Protein AF-A0A6G0WCY0-F1 (afdb_monomer)

Organism: NCBI:txid100861

Sequence (106 aa):
MDVALLREVVRVAPYDGEYVTLTIRWKSIASKLSSYFETDIPHRSARDHYETLLESFKATDKAQRLWGTESNEEVAELVDLLQDLADRSEAAAEAKRVKKEKAKTP

pLDDT: mean 71.38, std 12.58, range [40.62, 87.75]

Nearest PDB structures (foldseek):
  5jdk-assembly1_A  TM=6.924E-01  e=1.047E-01  Schizosaccharomyces pombe 972h-
  5b7j-assembly1_A  TM=7.117E-01  e=2.995E-01  Schizosaccharomyces pombe 972h-

Secondary structure (DSSP, 8-state):
-HHHHHHHHHHH-TTSS-HHHHHHHHHHHHHHHHHHTTS---HHHHHHHHHHHHHHHHH-TTHHHHSSSS--HHHHHHHHHHHHHHHHHHHHHHHHHHHHHHTS--

Foldseek 3Di:
DLLLLLVLCLVLVLLVDDPVCNQVSLVVSQVVVCVVVVHRGDSVNSVVVVVVLLCVVVVCPPLPPVLVPDPDVSSVSSNVSSVVSVVVNVVSVVVVVVVVVVVVDD

Solvent-accessible surface area (backbone atoms only — not comparable to full-atom values): 6095 Å² total; per-residue (Å²): 114,65,55,63,52,50,53,44,45,64,74,65,39,50,76,83,54,60,76,83,54,30,64,60,45,38,44,52,48,17,53,51,48,18,66,72,68,77,40,94,48,54,35,68,56,56,48,52,52,48,53,50,53,52,46,54,49,66,74,35,95,34,63,66,72,76,58,65,71,67,97,44,69,67,56,55,54,40,51,54,52,50,49,55,50,50,52,52,50,49,54,50,51,47,54,53,48,55,56,56,52,65,75,69,61,130

Mean predicted aligned error: 11.02 Å

Radius of gyration: 15.78 Å; Cα contacts (8 Å, |Δi|>4): 60; chains: 1; bounding box: 38×39×40 Å

Structure (mmCIF, N/CA/C/O backbone):
data_AF-A0A6G0WCY0-F1
#
_entry.id   AF-A0A6G0WCY0-F1
#
loop_
_atom_site.group_PDB
_atom_site.id
_atom_site.type_symbol
_atom_site.label_atom_id
_atom_site.label_alt_id
_atom_site.label_comp_id
_atom_site.label_asym_id
_atom_site.label_entity_id
_atom_site.label_seq_id
_atom_site.pdbx_PDB_ins_code
_atom_site.Cartn_x
_atom_site.Cartn_y
_atom_site.Cartn_z
_atom_site.occupancy
_atom_site.B_iso_or_equiv
_atom_site.auth_seq_id
_atom_site.auth_comp_id
_atom_site.auth_asym_id
_atom_site.auth_atom_id
_atom_site.pdbx_PDB_model_num
ATOM 1 N N . MET A 1 1 ? 8.407 -6.397 -7.804 1.00 72.44 1 MET A N 1
ATOM 2 C CA . MET A 1 1 ? 7.829 -6.700 -6.469 1.00 72.44 1 MET A CA 1
ATOM 3 C C . MET A 1 1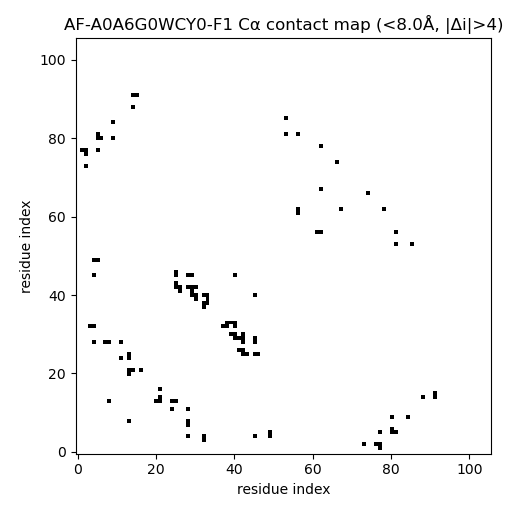 ? 6.803 -5.644 -6.068 1.00 72.44 1 MET A C 1
ATOM 5 O O . MET A 1 1 ? 5.720 -5.989 -5.610 1.00 72.44 1 MET A O 1
ATOM 9 N N . ASP A 1 2 ? 7.108 -4.375 -6.328 1.00 77.81 2 ASP A N 1
ATOM 10 C CA . ASP A 1 2 ? 6.306 -3.193 -5.989 1.00 77.81 2 ASP A CA 1
ATOM 11 C C . ASP A 1 2 ? 4.931 -3.160 -6.667 1.00 77.81 2 ASP A C 1
ATOM 13 O O . ASP A 1 2 ? 3.920 -2.959 -5.999 1.00 77.81 2 ASP A O 1
ATOM 17 N N . VAL A 1 3 ? 4.866 -3.451 -7.972 1.00 78.31 3 VAL A N 1
ATOM 18 C CA . VAL A 1 3 ? 3.600 -3.493 -8.732 1.00 78.31 3 VAL A CA 1
ATOM 19 C C . VAL A 1 3 ? 2.637 -4.540 -8.165 1.00 78.31 3 VAL A C 1
ATOM 21 O O . VAL A 1 3 ? 1.453 -4.267 -7.984 1.00 78.31 3 VAL A O 1
ATOM 24 N N . ALA A 1 4 ? 3.137 -5.733 -7.825 1.00 81.75 4 ALA A N 1
ATOM 25 C CA . ALA A 1 4 ? 2.326 -6.802 -7.239 1.00 81.75 4 ALA A CA 1
ATOM 26 C C . ALA A 1 4 ? 1.791 -6.421 -5.848 1.00 81.75 4 ALA A C 1
ATOM 28 O O . ALA A 1 4 ? 0.631 -6.695 -5.534 1.00 81.75 4 ALA A O 1
ATOM 29 N N . LEU A 1 5 ? 2.616 -5.747 -5.036 1.00 82.88 5 LEU A N 1
ATOM 30 C CA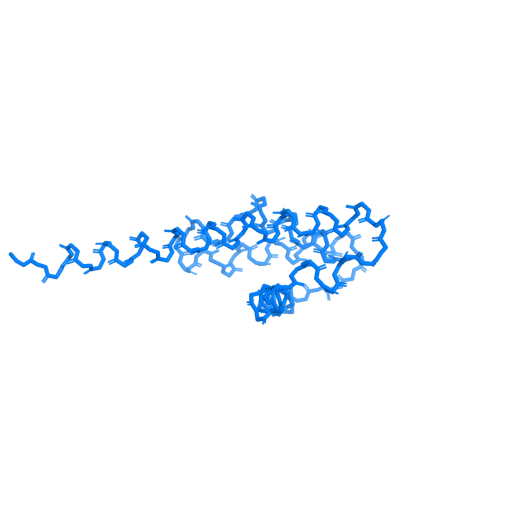 . LEU A 1 5 ? 2.208 -5.196 -3.745 1.00 82.88 5 LEU A CA 1
ATOM 31 C C . LEU A 1 5 ? 1.094 -4.157 -3.925 1.00 82.88 5 LEU A C 1
ATOM 33 O O . LEU A 1 5 ? 0.052 -4.275 -3.287 1.00 82.88 5 LEU A O 1
ATOM 37 N N . LEU A 1 6 ? 1.278 -3.180 -4.816 1.00 80.88 6 LEU A N 1
ATOM 38 C CA . LEU A 1 6 ? 0.304 -2.111 -5.053 1.00 80.88 6 LEU A CA 1
ATOM 39 C C . LEU A 1 6 ? -1.010 -2.634 -5.631 1.00 80.88 6 LEU A C 1
ATOM 41 O O . LEU A 1 6 ? -2.072 -2.258 -5.141 1.00 80.88 6 LEU A O 1
ATOM 45 N N . ARG A 1 7 ? -0.960 -3.567 -6.589 1.00 81.62 7 ARG A N 1
ATOM 46 C CA . ARG A 1 7 ? -2.156 -4.240 -7.119 1.00 81.62 7 ARG A CA 1
ATOM 47 C C . ARG A 1 7 ? -2.961 -4.924 -6.024 1.00 81.62 7 ARG A C 1
ATOM 49 O O . ARG A 1 7 ? -4.180 -4.769 -5.968 1.00 81.62 7 ARG A O 1
ATOM 56 N N . GLU A 1 8 ? -2.304 -5.671 -5.139 1.00 81.94 8 GLU A N 1
ATOM 57 C CA . GLU A 1 8 ? -3.008 -6.33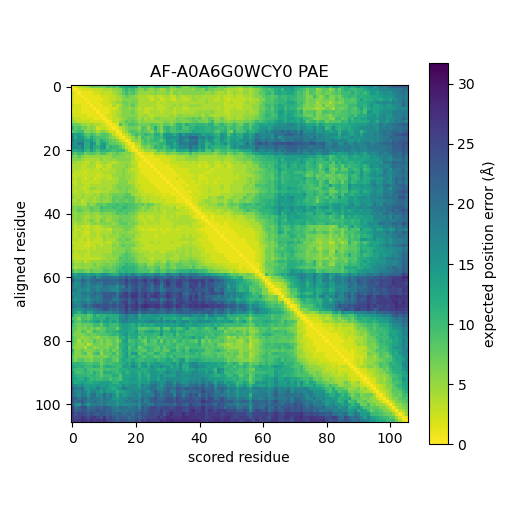7 -4.043 1.00 81.94 8 GLU A CA 1
ATOM 58 C C . GLU A 1 8 ? -3.514 -5.342 -2.993 1.00 81.94 8 GLU A C 1
ATOM 60 O O . GLU A 1 8 ? -4.608 -5.534 -2.467 1.00 81.94 8 GLU A O 1
ATOM 65 N N . VAL A 1 9 ? -2.801 -4.243 -2.733 1.00 81.31 9 VAL A N 1
ATOM 66 C CA . VAL A 1 9 ? -3.282 -3.164 -1.855 1.00 81.31 9 VAL A CA 1
ATOM 67 C C . VAL A 1 9 ? -4.516 -2.476 -2.445 1.00 81.31 9 VAL A C 1
ATOM 69 O O . VAL A 1 9 ? -5.488 -2.283 -1.718 1.00 81.31 9 VAL A O 1
ATOM 72 N N . VAL A 1 10 ? -4.538 -2.174 -3.745 1.00 77.69 10 VAL A N 1
ATOM 73 C CA . VAL A 1 10 ? -5.716 -1.618 -4.438 1.00 77.69 10 VAL A CA 1
ATOM 74 C C . VAL A 1 10 ? -6.888 -2.594 -4.388 1.00 77.69 10 VAL A C 1
ATOM 76 O O . VAL A 1 10 ? -8.005 -2.211 -4.042 1.00 77.69 10 VAL A O 1
ATOM 79 N N . ARG A 1 11 ? -6.633 -3.879 -4.653 1.00 76.81 11 ARG A N 1
ATOM 80 C CA . ARG A 1 11 ? -7.656 -4.932 -4.643 1.00 76.81 11 ARG A CA 1
ATOM 81 C C . ARG A 1 11 ? -8.258 -5.170 -3.259 1.00 76.81 11 ARG A C 1
ATOM 83 O O . ARG A 1 11 ? -9.458 -5.399 -3.139 1.00 76.81 11 ARG A O 1
ATOM 90 N N . VAL A 1 12 ? -7.425 -5.186 -2.221 1.00 76.19 12 VAL A N 1
ATOM 91 C CA . VAL A 1 12 ? -7.848 -5.430 -0.832 1.00 76.19 12 VAL A CA 1
ATOM 92 C C . VAL A 1 12 ? -8.383 -4.149 -0.179 1.00 76.19 12 VAL A C 1
ATOM 94 O O . VAL A 1 12 ? -9.107 -4.231 0.817 1.00 76.19 12 VAL A O 1
ATOM 97 N N . ALA A 1 13 ? -8.034 -2.982 -0.730 1.00 68.88 13 ALA A N 1
ATOM 98 C CA . ALA A 1 13 ? -8.392 -1.651 -0.253 1.00 68.88 13 ALA A CA 1
ATOM 99 C C . ALA A 1 13 ? -8.315 -1.555 1.283 1.00 68.88 13 ALA A C 1
ATOM 101 O O . ALA A 1 13 ? -9.333 -1.358 1.953 1.00 68.88 13 ALA A O 1
ATOM 102 N N . PRO A 1 14 ? -7.135 -1.747 1.906 1.00 66.12 14 PRO A N 1
ATOM 103 C CA . PRO A 1 14 ? -7.024 -1.856 3.360 1.00 66.12 14 PRO A CA 1
ATOM 104 C C . PRO A 1 14 ? -7.492 -0.601 4.110 1.00 66.12 14 PRO A C 1
ATOM 106 O O . PRO A 1 14 ? -7.809 -0.689 5.294 1.00 66.12 14 PRO A O 1
ATOM 109 N N . TYR A 1 15 ? -7.584 0.536 3.418 1.00 63.75 15 TYR A N 1
ATOM 110 C CA . TYR A 1 15 ? -7.992 1.833 3.957 1.00 63.75 15 TYR A CA 1
ATOM 111 C C . TYR A 1 15 ? -9.503 2.110 3.903 1.00 63.75 15 TYR A C 1
ATOM 113 O O . TYR A 1 15 ? -9.959 3.026 4.584 1.00 63.75 15 TYR A O 1
ATOM 121 N N . ASP A 1 16 ? -10.279 1.307 3.166 1.00 64.12 16 ASP A N 1
ATOM 122 C CA . ASP A 1 16 ? -11.738 1.466 3.010 1.00 64.12 16 ASP A CA 1
ATOM 123 C C . ASP A 1 16 ? -12.540 0.906 4.213 1.00 64.12 16 ASP A C 1
ATOM 125 O O . ASP A 1 16 ? -13.760 0.999 4.282 1.00 64.12 16 ASP A O 1
ATOM 129 N N . GLY A 1 17 ? -11.855 0.313 5.200 1.00 59.94 17 GLY A N 1
ATOM 130 C CA . GLY A 1 17 ? -12.460 -0.306 6.386 1.00 59.94 17 GLY A CA 1
ATOM 131 C C . GLY A 1 17 ? -12.021 0.299 7.724 1.00 59.94 17 GLY A C 1
ATOM 132 O O . GLY A 1 17 ? -11.197 1.212 7.808 1.00 59.94 17 GLY A O 1
ATOM 133 N N . GLU A 1 18 ? -12.565 -0.240 8.818 1.00 59.53 18 GLU A N 1
ATOM 134 C CA . GLU A 1 18 ? -12.139 0.109 10.177 1.00 59.53 18 GLU A CA 1
ATOM 135 C C . GLU A 1 18 ? -10.673 -0.272 10.434 1.00 59.53 18 GLU A C 1
ATOM 137 O O . GLU A 1 18 ? -10.200 -1.323 9.995 1.00 59.53 18 GLU A O 1
ATOM 142 N N . TYR A 1 19 ? -9.961 0.545 11.218 1.00 53.06 19 TYR A N 1
ATOM 143 C CA . TYR A 1 19 ? -8.525 0.392 11.503 1.00 53.06 19 TYR A CA 1
ATOM 144 C C . TYR A 1 19 ? -8.161 -0.986 12.100 1.00 53.06 19 TYR A C 1
ATOM 146 O O . TYR A 1 19 ? -7.079 -1.507 11.848 1.00 53.06 19 TYR A O 1
ATOM 154 N N . VAL A 1 20 ? -9.085 -1.626 12.828 1.00 54.50 20 VAL A N 1
ATOM 155 C CA . VAL A 1 20 ? -8.935 -2.990 13.378 1.00 54.50 20 VAL A CA 1
ATOM 156 C C . VAL A 1 20 ? -8.853 -4.072 12.288 1.00 54.50 20 VAL A C 1
ATOM 158 O O . VAL A 1 20 ? -8.185 -5.087 12.479 1.00 54.50 20 VAL A O 1
ATOM 161 N N . THR A 1 21 ? -9.445 -3.849 11.110 1.00 65.25 21 THR A N 1
ATOM 162 C CA . THR A 1 21 ? -9.356 -4.783 9.968 1.00 65.25 21 THR A CA 1
ATOM 163 C C . THR A 1 21 ? -8.085 -4.612 9.133 1.00 65.25 21 THR A C 1
ATOM 165 O O . THR A 1 21 ? -7.762 -5.479 8.319 1.00 65.25 21 THR A O 1
ATOM 168 N N . LEU A 1 22 ? -7.314 -3.549 9.378 1.00 71.19 22 LEU A N 1
ATOM 169 C CA . LEU A 1 22 ? -6.108 -3.212 8.623 1.00 71.19 22 LEU A CA 1
ATOM 170 C C . LEU A 1 22 ? -5.034 -4.306 8.760 1.00 71.19 22 LEU A C 1
ATOM 172 O O . LEU A 1 22 ? -4.505 -4.785 7.761 1.00 71.19 22 LEU A O 1
ATOM 176 N N . THR A 1 23 ? -4.767 -4.785 9.980 1.00 75.00 23 THR A N 1
ATOM 177 C CA . THR A 1 23 ? -3.757 -5.832 10.236 1.00 75.00 23 THR A CA 1
ATOM 178 C C . THR A 1 23 ? -4.103 -7.164 9.565 1.00 75.00 23 THR A C 1
ATOM 180 O O . THR A 1 23 ? -3.219 -7.847 9.052 1.00 75.00 23 THR A O 1
ATOM 183 N N . ILE A 1 24 ? -5.385 -7.542 9.544 1.00 79.94 24 ILE A N 1
ATOM 184 C CA . ILE A 1 24 ? -5.849 -8.788 8.911 1.00 79.94 24 ILE A CA 1
ATOM 185 C C . ILE A 1 24 ? -5.673 -8.700 7.391 1.00 79.94 24 ILE A C 1
ATOM 187 O O . ILE A 1 24 ? -5.159 -9.630 6.768 1.00 79.94 24 ILE A O 1
ATOM 191 N N . ARG A 1 25 ? -6.034 -7.555 6.803 1.00 81.81 25 ARG A N 1
ATOM 192 C CA . ARG A 1 25 ? -5.876 -7.292 5.369 1.00 81.81 25 ARG A CA 1
ATOM 193 C C . ARG A 1 25 ? -4.402 -7.317 4.948 1.00 81.81 25 ARG A C 1
ATOM 195 O O . ARG A 1 25 ? -4.066 -8.005 3.989 1.00 81.81 25 ARG A O 1
ATOM 202 N N . TRP A 1 26 ? -3.508 -6.694 5.719 1.00 84.12 26 TRP A N 1
ATOM 203 C CA . TRP A 1 26 ? -2.059 -6.741 5.468 1.00 84.12 26 TRP A CA 1
ATOM 204 C C . TRP A 1 26 ? -1.460 -8.144 5.590 1.00 84.12 26 TRP A C 1
ATOM 206 O O . TRP A 1 26 ? -0.598 -8.501 4.793 1.00 84.12 26 TRP A O 1
ATOM 216 N N . LYS A 1 27 ? -1.933 -8.972 6.531 1.00 85.38 27 LYS A N 1
ATOM 217 C CA . LYS A 1 27 ? -1.526 -10.387 6.607 1.00 85.38 27 LYS A CA 1
ATOM 218 C C . LYS A 1 27 ? -1.918 -11.166 5.351 1.00 85.38 27 LYS A C 1
ATOM 220 O O . LYS A 1 27 ? -1.129 -11.977 4.879 1.00 85.38 27 LYS A O 1
ATOM 225 N N . SER A 1 28 ? -3.101 -10.904 4.794 1.00 86.00 28 SER A N 1
ATOM 226 C CA . SER A 1 28 ? -3.548 -11.542 3.550 1.00 86.00 28 SER A CA 1
ATOM 227 C C . SER A 1 28 ? -2.710 -11.105 2.343 1.00 86.00 28 SER A C 1
ATOM 229 O O . SER A 1 28 ? -2.284 -11.957 1.565 1.00 86.00 28 SER A O 1
ATOM 231 N N . ILE A 1 29 ? -2.410 -9.805 2.228 1.00 85.94 29 ILE A N 1
ATOM 232 C CA . ILE A 1 29 ? -1.525 -9.258 1.184 1.00 85.94 29 ILE A CA 1
ATOM 233 C C . ILE A 1 29 ? -0.137 -9.898 1.284 1.00 85.94 29 ILE A C 1
ATOM 235 O O . ILE A 1 29 ? 0.371 -10.429 0.303 1.00 85.94 29 ILE A O 1
ATOM 239 N N . ALA A 1 30 ? 0.442 -9.919 2.485 1.00 87.31 30 ALA A N 1
ATOM 240 C CA . ALA A 1 30 ? 1.751 -10.508 2.729 1.00 87.31 30 ALA A CA 1
ATOM 241 C C . ALA A 1 30 ? 1.783 -11.997 2.382 1.00 87.31 30 ALA A C 1
ATOM 243 O O . ALA A 1 30 ? 2.667 -12.420 1.661 1.00 87.31 30 ALA A O 1
ATOM 244 N N . SER A 1 31 ? 0.776 -12.772 2.794 1.00 87.75 31 SER A N 1
ATOM 245 C CA . SER A 1 31 ? 0.692 -14.200 2.470 1.00 87.75 31 SER A CA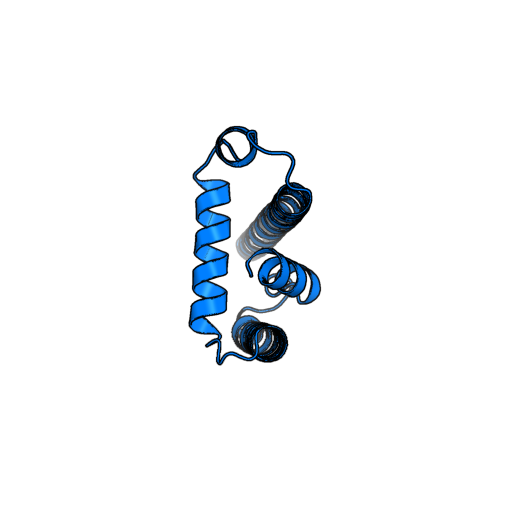 1
ATOM 246 C C . SER A 1 31 ? 0.624 -14.464 0.962 1.00 87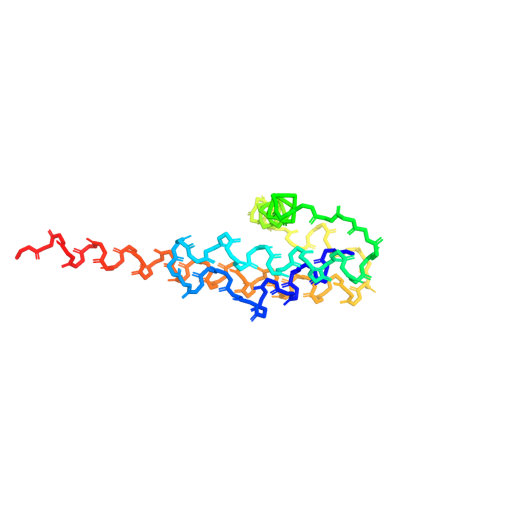.75 31 SER A C 1
ATOM 248 O O . SER A 1 31 ? 1.251 -15.408 0.483 1.00 87.75 31 SER A O 1
ATOM 250 N N . LYS A 1 32 ? -0.099 -13.633 0.202 1.00 85.69 32 LYS A N 1
ATOM 251 C CA . LYS A 1 32 ? -0.148 -13.743 -1.263 1.00 85.69 32 LYS A CA 1
ATOM 252 C C . LYS A 1 32 ? 1.168 -13.353 -1.914 1.00 85.69 32 LYS A C 1
ATOM 254 O O . LYS A 1 32 ? 1.605 -14.049 -2.821 1.00 85.69 32 LYS A O 1
ATOM 259 N N . LEU A 1 33 ? 1.808 -12.284 -1.444 1.00 85.56 33 LEU A N 1
ATOM 260 C CA . LEU A 1 33 ? 3.133 -11.899 -1.923 1.00 85.56 33 LEU A CA 1
ATOM 261 C C . LEU A 1 33 ? 4.151 -12.992 -1.608 1.00 85.56 33 LEU A C 1
ATOM 263 O O . LEU A 1 33 ? 4.921 -13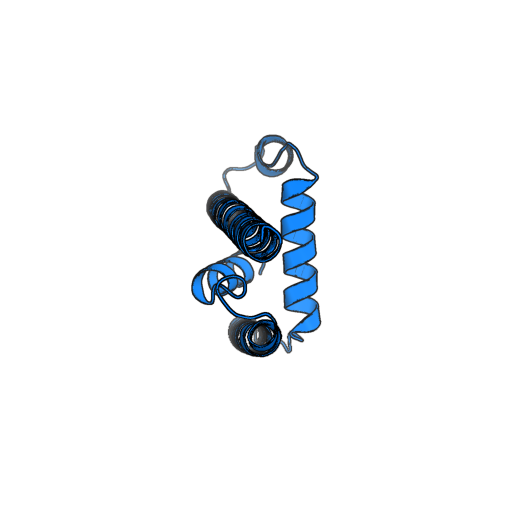.358 -2.487 1.00 85.56 33 LEU A O 1
ATOM 267 N N . SER A 1 34 ? 4.096 -13.578 -0.412 1.00 87.12 34 SER A N 1
ATOM 268 C CA . SER A 1 34 ? 4.975 -14.681 -0.044 1.00 87.12 34 SER A CA 1
ATOM 269 C C . SER A 1 34 ? 4.796 -15.885 -0.961 1.00 87.12 34 SER A C 1
ATOM 271 O O . SER A 1 34 ? 5.772 -16.499 -1.375 1.00 87.12 34 SER A O 1
ATOM 273 N N . SER A 1 35 ? 3.549 -16.195 -1.328 1.00 87.50 35 SER A N 1
ATOM 274 C CA . SER A 1 35 ? 3.248 -17.257 -2.289 1.00 87.50 35 SER A CA 1
ATOM 275 C C . SER A 1 35 ? 3.674 -16.912 -3.718 1.00 87.50 35 SER A C 1
ATOM 277 O O . SER A 1 35 ? 4.024 -17.817 -4.463 1.00 87.50 35 SER A O 1
ATOM 279 N N . TYR A 1 36 ? 3.604 -15.641 -4.119 1.00 84.25 36 TYR A N 1
ATOM 280 C CA . TYR A 1 36 ? 3.930 -15.197 -5.476 1.00 84.25 36 TYR A CA 1
ATOM 281 C C . TYR A 1 36 ? 5.442 -15.107 -5.713 1.00 84.25 36 TYR A C 1
ATOM 283 O O . TYR A 1 36 ? 5.914 -15.393 -6.806 1.00 84.25 36 TYR A O 1
ATOM 291 N N . PHE A 1 37 ? 6.195 -14.706 -4.687 1.00 83.31 37 PHE A N 1
ATOM 292 C CA . PHE A 1 37 ? 7.654 -14.568 -4.726 1.00 83.31 37 PHE A CA 1
ATOM 293 C C . PHE A 1 37 ? 8.391 -15.764 -4.113 1.00 83.31 37 PHE A C 1
ATOM 295 O O . PHE A 1 37 ? 9.611 -15.711 -3.994 1.00 83.31 37 PHE A O 1
ATOM 302 N N . GLU A 1 38 ? 7.661 -16.802 -3.690 1.00 86.06 38 GLU A N 1
ATOM 303 C CA . GLU A 1 38 ? 8.195 -17.992 -3.009 1.00 86.06 38 GLU A CA 1
ATOM 304 C C . GLU A 1 38 ? 9.130 -17.645 -1.832 1.00 86.06 38 GLU A C 1
ATOM 306 O O . GLU A 1 38 ? 10.100 -18.344 -1.548 1.00 86.06 38 GLU A O 1
ATOM 311 N N . THR A 1 39 ? 8.843 -16.541 -1.135 1.00 83.12 39 THR A N 1
ATOM 312 C CA . THR A 1 39 ? 9.699 -15.994 -0.076 1.00 83.12 39 THR A CA 1
ATOM 313 C C . THR A 1 39 ? 8.851 -15.581 1.118 1.00 83.12 39 THR A C 1
ATOM 315 O O . THR A 1 39 ? 7.767 -15.043 0.940 1.00 83.12 39 THR A O 1
ATOM 318 N N . ASP A 1 40 ? 9.307 -15.797 2.351 1.00 86.31 40 ASP A N 1
ATOM 319 C CA . ASP A 1 40 ? 8.523 -15.383 3.521 1.00 86.31 40 ASP A CA 1
ATOM 320 C C . ASP A 1 40 ? 8.597 -13.859 3.709 1.00 86.31 40 ASP A C 1
ATOM 322 O O . ASP A 1 40 ? 9.602 -13.313 4.165 1.00 86.31 40 ASP A O 1
ATOM 326 N N . ILE A 1 41 ? 7.537 -13.156 3.304 1.00 84.56 41 ILE A N 1
ATOM 327 C CA . ILE A 1 41 ? 7.410 -11.708 3.453 1.00 84.56 41 ILE A CA 1
ATOM 328 C C . ILE A 1 41 ? 6.566 -11.416 4.698 1.00 84.56 41 ILE A C 1
ATOM 330 O O . ILE A 1 41 ? 5.353 -11.655 4.704 1.00 84.56 41 ILE A O 1
ATOM 334 N N . PRO A 1 42 ? 7.148 -10.830 5.758 1.00 86.06 42 PRO A N 1
ATOM 335 C CA . PRO A 1 42 ? 6.371 -10.425 6.914 1.00 86.06 42 PRO A CA 1
ATOM 336 C C . PRO A 1 42 ? 5.462 -9.242 6.558 1.00 86.06 42 PRO A C 1
ATOM 338 O O . PRO A 1 42 ? 5.880 -8.257 5.947 1.00 86.06 42 PRO A O 1
ATOM 341 N N . HIS A 1 43 ? 4.212 -9.289 7.025 1.00 82.44 43 HIS A N 1
ATOM 342 C CA . HIS A 1 43 ? 3.216 -8.232 6.791 1.00 82.44 43 HIS A CA 1
ATOM 343 C C . HIS A 1 43 ? 3.661 -6.833 7.235 1.00 82.44 43 HIS A C 1
ATOM 345 O O . HIS A 1 43 ? 3.237 -5.843 6.644 1.00 82.44 43 HIS A O 1
ATOM 351 N N . ARG A 1 44 ? 4.532 -6.746 8.249 1.00 85.19 44 ARG A N 1
ATOM 352 C CA . ARG A 1 44 ? 5.137 -5.481 8.677 1.00 85.19 44 ARG A CA 1
ATOM 353 C C . ARG A 1 44 ? 6.023 -4.887 7.582 1.00 85.19 44 ARG A C 1
ATOM 355 O O . ARG A 1 44 ? 5.890 -3.703 7.317 1.00 85.19 44 ARG A O 1
ATOM 362 N N . SER A 1 45 ? 6.861 -5.694 6.928 1.00 86.56 45 SER A N 1
ATOM 363 C CA . SER A 1 45 ? 7.698 -5.232 5.813 1.00 86.56 45 SER A CA 1
ATOM 364 C C . SER A 1 45 ? 6.868 -4.866 4.591 1.00 86.56 45 SER A C 1
ATOM 366 O O . SER A 1 45 ? 7.122 -3.830 3.998 1.00 86.56 45 SER A O 1
ATOM 368 N N . ALA A 1 46 ? 5.845 -5.654 4.237 1.00 85.00 46 ALA A N 1
ATOM 369 C CA . ALA A 1 46 ? 4.964 -5.315 3.113 1.00 85.00 46 ALA A CA 1
ATOM 370 C C . ALA A 1 46 ? 4.273 -3.954 3.314 1.00 85.00 46 ALA A C 1
ATOM 372 O O . ALA A 1 46 ? 4.157 -3.162 2.381 1.00 85.00 46 ALA A O 1
ATOM 373 N N . ARG A 1 47 ? 3.847 -3.675 4.551 1.00 84.69 47 ARG A N 1
ATOM 374 C CA . ARG A 1 47 ? 3.256 -2.392 4.925 1.00 84.69 47 ARG A CA 1
ATOM 375 C C . ARG A 1 47 ? 4.274 -1.251 4.895 1.00 84.69 47 ARG A C 1
ATOM 377 O O . ARG A 1 47 ? 3.983 -0.224 4.301 1.00 84.69 47 ARG A O 1
ATOM 384 N N . ASP A 1 48 ? 5.424 -1.424 5.538 1.00 85.62 48 ASP A N 1
ATOM 385 C CA . ASP A 1 48 ? 6.476 -0.400 5.624 1.00 85.62 48 ASP A CA 1
ATOM 386 C C . ASP A 1 48 ? 6.986 -0.009 4.228 1.00 85.62 48 ASP A C 1
ATOM 388 O O . ASP A 1 48 ? 7.141 1.168 3.908 1.00 85.62 48 ASP A O 1
ATOM 392 N N . HIS A 1 49 ? 7.113 -1.005 3.347 1.00 85.56 49 HIS A N 1
ATOM 393 C CA . HIS A 1 49 ? 7.476 -0.811 1.948 1.00 85.56 49 HIS A CA 1
ATOM 394 C C . HIS A 1 49 ? 6.409 -0.027 1.180 1.00 85.56 49 HIS A C 1
ATOM 396 O O . HIS A 1 49 ? 6.726 0.914 0.460 1.00 85.56 49 HIS A O 1
ATOM 402 N N . TYR A 1 50 ? 5.128 -0.349 1.383 1.00 84.38 50 TYR A N 1
ATOM 403 C CA . TYR A 1 50 ? 4.025 0.438 0.831 1.00 84.38 50 TYR A CA 1
ATOM 404 C C . TYR A 1 50 ? 4.016 1.885 1.351 1.00 84.38 50 TYR A C 1
ATOM 406 O O . TYR A 1 50 ? 3.857 2.814 0.562 1.00 84.38 50 TYR A O 1
ATOM 414 N N . GLU A 1 51 ? 4.178 2.089 2.662 1.00 83.75 51 GLU A N 1
ATOM 415 C CA . GLU A 1 51 ? 4.200 3.422 3.278 1.00 83.75 51 GLU A CA 1
ATOM 416 C C . GLU A 1 51 ? 5.373 4.246 2.724 1.00 83.75 51 GLU A C 1
ATOM 418 O O . GLU A 1 51 ? 5.174 5.398 2.346 1.00 83.75 51 GLU A O 1
ATOM 423 N N . THR A 1 52 ? 6.544 3.627 2.549 1.00 84.38 52 THR A N 1
ATOM 424 C CA . THR A 1 52 ? 7.716 4.237 1.904 1.00 84.38 52 THR A CA 1
ATOM 425 C C . THR A 1 52 ? 7.451 4.596 0.440 1.00 84.38 52 THR A C 1
ATOM 427 O O . THR A 1 52 ? 7.823 5.688 0.011 1.00 84.38 52 THR A O 1
ATOM 430 N N . LEU A 1 53 ? 6.791 3.727 -0.338 1.00 81.25 53 LEU A N 1
ATOM 431 C CA . LEU A 1 53 ? 6.424 4.012 -1.735 1.00 81.25 53 LEU A CA 1
ATOM 432 C C . LEU A 1 53 ? 5.447 5.189 -1.827 1.00 81.25 53 LEU A C 1
ATOM 434 O O . LEU A 1 53 ? 5.635 6.086 -2.648 1.00 81.25 53 LEU A O 1
ATOM 438 N N . LEU A 1 54 ? 4.433 5.216 -0.960 1.00 77.12 54 LEU A N 1
ATOM 439 C CA . LEU A 1 54 ? 3.440 6.285 -0.917 1.00 77.12 54 LEU A CA 1
ATOM 440 C C . LEU A 1 54 ? 4.048 7.611 -0.441 1.00 77.12 54 LEU A C 1
ATOM 442 O O . LEU A 1 54 ? 3.728 8.665 -0.983 1.00 77.12 54 LEU A O 1
ATOM 446 N N . GLU A 1 55 ? 4.918 7.579 0.567 1.00 78.00 55 GLU A N 1
ATOM 447 C CA . GLU A 1 55 ? 5.613 8.769 1.057 1.00 78.00 55 GLU A CA 1
ATOM 448 C C . GLU A 1 55 ? 6.598 9.294 0.014 1.00 78.00 55 GLU A C 1
ATOM 450 O O . GLU A 1 55 ? 6.590 10.486 -0.271 1.00 78.00 55 GLU A O 1
ATOM 455 N N . SER A 1 56 ? 7.364 8.415 -0.635 1.00 74.19 56 SER A N 1
ATOM 456 C CA . SER A 1 56 ? 8.243 8.786 -1.748 1.00 74.19 56 SER A CA 1
ATOM 457 C C . SER A 1 56 ? 7.445 9.403 -2.894 1.00 74.19 56 SER A C 1
ATOM 459 O O . SER A 1 56 ? 7.875 10.404 -3.459 1.00 74.19 56 SER A O 1
ATOM 461 N N . PHE A 1 57 ? 6.259 8.865 -3.196 1.00 72.00 57 PHE A N 1
ATOM 462 C CA . PHE A 1 57 ? 5.335 9.421 -4.183 1.00 72.00 57 PHE A CA 1
ATOM 463 C C . PHE A 1 57 ? 4.812 10.812 -3.788 1.00 72.00 57 PHE A C 1
ATOM 465 O O . PHE A 1 57 ? 4.772 11.699 -4.629 1.00 72.00 57 PHE A O 1
ATOM 472 N N . LYS A 1 58 ? 4.438 11.028 -2.518 1.00 70.44 58 LYS A N 1
ATOM 473 C CA . LYS A 1 58 ? 3.897 12.310 -2.019 1.00 70.44 58 LYS A CA 1
ATOM 474 C C . LYS A 1 58 ? 4.962 13.389 -1.806 1.00 70.44 58 LYS A C 1
ATOM 476 O O . LYS A 1 58 ? 4.712 14.558 -2.072 1.00 70.44 58 LYS A O 1
ATOM 481 N N . ALA A 1 59 ? 6.130 13.014 -1.289 1.00 67.44 59 ALA A N 1
ATOM 482 C CA . ALA A 1 59 ? 7.253 13.916 -1.028 1.00 67.44 59 ALA A CA 1
ATOM 483 C C . ALA A 1 59 ? 7.922 14.373 -2.328 1.00 67.44 59 ALA A C 1
ATOM 485 O O . ALA A 1 59 ? 8.506 15.454 -2.421 1.00 67.44 59 ALA A O 1
ATOM 486 N N . THR A 1 60 ? 7.817 13.541 -3.353 1.00 55.94 60 THR A N 1
ATOM 487 C CA . THR A 1 60 ? 8.268 13.867 -4.687 1.00 55.94 60 THR A CA 1
ATOM 488 C C . THR A 1 60 ? 7.083 14.523 -5.397 1.00 55.94 60 THR A C 1
ATOM 490 O O . THR A 1 60 ? 6.226 13.822 -5.913 1.00 55.94 60 THR A O 1
ATOM 493 N N . ASP A 1 61 ? 7.050 15.862 -5.471 1.00 53.56 61 ASP A N 1
ATOM 494 C CA . ASP A 1 61 ? 6.171 16.737 -6.305 1.00 53.56 61 ASP A CA 1
ATOM 495 C C . ASP A 1 61 ? 6.229 16.408 -7.831 1.00 53.56 61 ASP A C 1
ATOM 497 O O . ASP A 1 61 ? 6.080 17.232 -8.722 1.00 53.56 61 ASP A O 1
ATOM 501 N N . LYS A 1 62 ? 6.622 15.182 -8.159 1.00 49.31 62 LYS A N 1
ATOM 502 C CA . LYS A 1 62 ? 7.581 14.811 -9.194 1.00 49.31 62 LYS A CA 1
ATOM 503 C C . LYS A 1 62 ? 7.516 13.307 -9.470 1.00 49.31 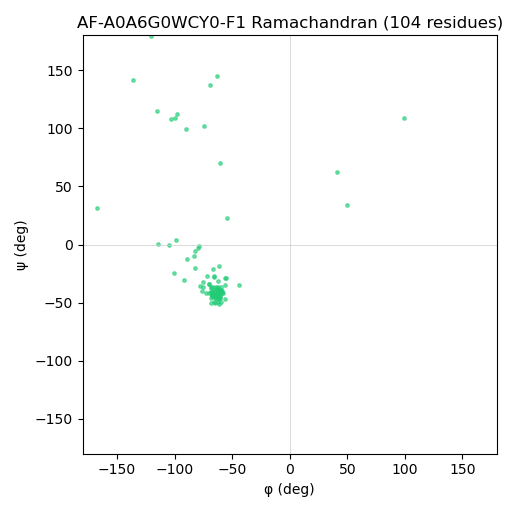62 LYS A C 1
ATOM 505 O O . LYS A 1 62 ? 8.523 12.730 -9.886 1.00 49.31 62 LYS A O 1
ATOM 510 N N . ALA A 1 63 ? 6.354 12.670 -9.320 1.00 50.53 63 ALA A N 1
ATOM 511 C CA . ALA A 1 63 ? 6.123 11.400 -10.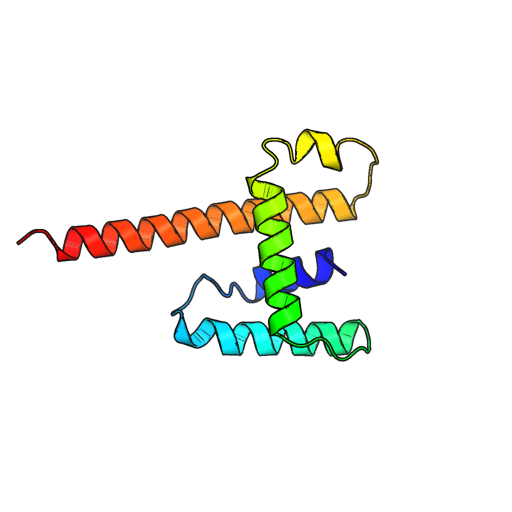009 1.00 50.53 63 ALA A CA 1
ATOM 512 C C . ALA A 1 63 ? 6.611 11.494 -11.477 1.00 50.53 63 ALA A C 1
ATOM 514 O O . ALA A 1 63 ? 7.287 10.619 -12.000 1.00 50.53 63 ALA A O 1
ATOM 515 N N . GLN A 1 64 ? 6.447 12.676 -12.074 1.00 51.59 64 GLN A N 1
ATOM 516 C CA . GLN A 1 64 ? 6.957 13.048 -13.390 1.00 51.59 64 GLN A CA 1
ATOM 517 C C . GLN A 1 64 ? 8.493 13.128 -13.551 1.00 51.59 64 GLN A C 1
ATOM 519 O O . GLN A 1 64 ? 8.973 12.960 -14.666 1.00 51.59 64 GLN A O 1
ATOM 524 N N . ARG A 1 65 ? 9.295 13.415 -12.509 1.00 52.44 65 ARG A N 1
ATOM 525 C CA . ARG A 1 65 ? 10.749 13.679 -12.661 1.00 52.44 65 ARG A CA 1
ATOM 526 C C . ARG A 1 65 ? 11.641 12.491 -12.309 1.00 52.44 65 ARG A C 1
ATOM 528 O O . ARG A 1 65 ? 12.762 12.443 -12.798 1.00 52.44 65 ARG A O 1
ATOM 535 N N . LEU A 1 66 ? 11.170 11.572 -11.467 1.00 47.66 66 LEU A N 1
ATOM 536 C CA . LEU A 1 66 ? 11.890 10.333 -11.147 1.00 47.66 66 LEU A CA 1
ATOM 537 C C . LEU A 1 66 ? 11.485 9.174 -12.074 1.00 47.66 66 LEU A C 1
ATOM 539 O O . LEU A 1 66 ? 12.334 8.353 -12.394 1.00 47.66 66 LEU A O 1
ATOM 543 N N . TRP A 1 67 ? 10.237 9.155 -12.565 1.00 53.84 67 TRP A N 1
ATOM 544 C CA . TRP A 1 67 ? 9.718 8.109 -13.463 1.00 53.84 67 TRP A CA 1
ATOM 545 C C . TRP A 1 67 ? 9.577 8.540 -14.935 1.00 53.84 67 TRP A C 1
ATOM 547 O O . TRP A 1 67 ? 9.176 7.742 -15.772 1.00 53.84 67 TRP A O 1
ATOM 557 N N . GLY A 1 68 ? 9.910 9.794 -15.270 1.00 49.62 68 GLY A N 1
ATOM 558 C CA . GLY A 1 68 ? 9.824 10.341 -16.634 1.00 49.62 68 GLY A CA 1
ATOM 559 C C . GLY A 1 68 ? 10.964 9.942 -17.581 1.00 49.62 68 GLY A C 1
ATOM 560 O O . GLY A 1 68 ? 10.961 10.341 -18.744 1.00 49.62 68 GLY A O 1
ATOM 561 N N . THR A 1 69 ? 11.943 9.173 -17.110 1.00 51.94 69 THR A N 1
ATOM 562 C CA . THR A 1 69 ? 13.004 8.589 -17.937 1.00 51.94 69 THR A CA 1
ATOM 563 C C . THR A 1 69 ? 12.858 7.076 -17.905 1.00 51.94 69 THR A C 1
ATOM 565 O O . THR A 1 69 ? 13.054 6.483 -16.855 1.00 51.94 69 THR A O 1
ATOM 568 N N . GLU A 1 70 ? 12.555 6.506 -19.072 1.00 43.59 70 GLU A N 1
ATOM 569 C CA . GLU A 1 70 ? 12.357 5.084 -19.401 1.00 43.59 70 GLU A CA 1
ATOM 570 C C . GLU A 1 70 ? 10.886 4.641 -19.471 1.00 43.59 70 GLU A C 1
ATOM 572 O O . GLU A 1 70 ? 10.175 4.540 -18.476 1.00 43.59 70 GLU A O 1
ATOM 577 N N . SER A 1 71 ? 10.440 4.370 -20.705 1.00 54.59 71 SER A N 1
ATOM 578 C CA . SER A 1 71 ? 9.169 3.738 -21.076 1.00 54.59 71 SER A CA 1
ATOM 579 C C . SER A 1 71 ? 9.052 2.326 -20.494 1.00 54.59 71 SER A C 1
ATOM 581 O O . SER A 1 71 ? 9.120 1.341 -21.225 1.00 54.59 71 SER A O 1
ATOM 583 N N . ASN A 1 72 ? 8.889 2.219 -19.180 1.00 59.53 72 ASN A N 1
ATOM 584 C CA . ASN A 1 72 ? 8.583 0.967 -18.516 1.00 59.53 72 ASN A CA 1
ATOM 585 C C . ASN A 1 72 ? 7.078 0.937 -18.229 1.00 59.53 72 ASN A C 1
ATOM 587 O O . ASN A 1 72 ? 6.582 1.693 -17.397 1.00 59.53 72 ASN A O 1
ATOM 591 N N . GLU A 1 73 ? 6.335 0.096 -18.945 1.00 61.56 73 GLU A N 1
ATOM 592 C CA . GLU A 1 73 ? 4.876 -0.046 -18.798 1.00 61.56 73 GLU A CA 1
ATOM 593 C C . GLU A 1 73 ? 4.481 -0.385 -17.347 1.00 61.56 73 GLU A C 1
ATOM 595 O O . GLU A 1 73 ? 3.519 0.161 -16.811 1.00 61.56 73 GLU A O 1
ATOM 600 N N . GLU A 1 74 ? 5.319 -1.159 -16.651 1.00 61.25 74 GLU A N 1
ATOM 601 C CA . GLU A 1 74 ? 5.175 -1.443 -15.219 1.00 61.25 74 GLU A CA 1
ATOM 602 C C . GLU A 1 74 ? 5.277 -0.189 -14.335 1.00 61.25 74 GLU A C 1
ATOM 604 O O . GLU A 1 74 ? 4.631 -0.119 -13.291 1.00 61.25 74 GLU A O 1
ATOM 609 N N . VAL A 1 75 ? 6.066 0.813 -14.736 1.00 64.69 75 VAL A N 1
ATOM 610 C CA . VAL A 1 75 ? 6.188 2.087 -14.008 1.00 64.69 75 VAL A CA 1
ATOM 611 C C . VAL A 1 75 ? 4.957 2.956 -14.245 1.00 64.69 75 VAL A C 1
ATOM 613 O O . VAL A 1 75 ? 4.492 3.603 -13.311 1.00 64.69 75 VAL A O 1
ATOM 616 N N . ALA A 1 76 ? 4.386 2.928 -15.451 1.00 70.19 76 ALA A N 1
ATOM 617 C CA . ALA A 1 76 ? 3.124 3.608 -15.730 1.00 70.19 76 ALA A CA 1
ATOM 618 C C . ALA A 1 76 ? 1.968 3.011 -14.906 1.00 70.19 76 ALA A C 1
ATOM 620 O O . ALA A 1 76 ? 1.249 3.763 -14.248 1.00 70.19 76 ALA A O 1
ATOM 621 N N . GLU A 1 77 ? 1.841 1.676 -14.855 1.00 74.25 77 GLU A N 1
ATOM 622 C CA . GLU A 1 77 ? 0.863 1.000 -13.982 1.00 74.25 77 GLU A CA 1
ATOM 623 C C . GLU A 1 77 ? 1.101 1.330 -12.501 1.00 74.25 77 GLU A C 1
ATOM 625 O O . GLU A 1 77 ? 0.158 1.575 -11.752 1.00 74.25 77 GLU A O 1
ATOM 630 N N . LEU A 1 78 ? 2.361 1.368 -12.061 1.00 73.12 78 LEU A N 1
ATOM 631 C CA . LEU A 1 78 ? 2.712 1.695 -10.680 1.00 73.12 78 LEU A CA 1
ATOM 632 C C . LEU A 1 78 ? 2.285 3.117 -10.292 1.00 73.12 78 LEU A C 1
ATOM 634 O O . LEU A 1 78 ? 1.764 3.321 -9.194 1.00 73.12 78 LEU A O 1
ATOM 638 N N . VAL A 1 79 ? 2.494 4.089 -11.183 1.00 74.00 79 VAL A N 1
ATOM 639 C CA . VAL A 1 79 ? 2.101 5.488 -10.971 1.00 74.00 79 VAL A CA 1
ATOM 640 C C . VAL A 1 79 ? 0.582 5.631 -10.913 1.00 74.00 79 VAL A C 1
ATOM 642 O O . VAL A 1 79 ? 0.087 6.277 -9.991 1.00 74.00 79 VAL A O 1
ATOM 645 N N . ASP A 1 80 ? -0.149 4.993 -11.829 1.00 77.06 80 ASP A N 1
ATOM 646 C CA . ASP A 1 80 ? -1.617 5.028 -11.865 1.00 77.06 80 ASP A CA 1
ATOM 647 C C . ASP A 1 80 ? -2.226 4.451 -10.573 1.00 77.06 80 ASP A C 1
ATOM 649 O O . ASP A 1 80 ? -3.046 5.091 -9.909 1.00 77.06 80 ASP A O 1
ATOM 653 N N . LEU A 1 81 ? -1.718 3.295 -10.125 1.00 80.00 81 LEU A N 1
ATOM 654 C CA . LEU A 1 81 ? -2.145 2.663 -8.873 1.00 80.00 81 LEU A CA 1
ATOM 655 C C . LEU A 1 81 ? -1.826 3.529 -7.644 1.00 80.00 81 LEU A C 1
ATOM 657 O O . LEU A 1 81 ? -2.647 3.627 -6.730 1.00 80.00 81 LEU A O 1
ATOM 661 N N . LEU A 1 82 ? -0.645 4.157 -7.590 1.00 77.94 82 LEU A N 1
ATOM 662 C CA . LEU A 1 82 ? -0.271 5.048 -6.483 1.00 77.94 82 LEU A CA 1
ATOM 663 C C . LEU A 1 82 ? -1.124 6.320 -6.449 1.00 77.94 82 LEU A C 1
ATOM 665 O O . LEU A 1 82 ? -1.469 6.777 -5.358 1.00 77.94 82 LEU A O 1
ATOM 669 N N . GLN A 1 83 ? -1.489 6.867 -7.611 1.00 78.12 83 GLN A N 1
ATOM 670 C CA . GLN A 1 83 ? -2.395 8.011 -7.710 1.00 78.12 83 GLN A CA 1
ATOM 671 C C . GLN A 1 83 ? -3.799 7.668 -7.205 1.00 78.12 83 GLN A C 1
ATOM 673 O O . GLN A 1 83 ? -4.305 8.380 -6.337 1.00 78.12 83 GLN A O 1
ATOM 678 N N . ASP A 1 84 ? -4.393 6.562 -7.667 1.00 80.94 84 ASP A N 1
ATOM 679 C CA . ASP A 1 84 ? -5.710 6.101 -7.197 1.00 80.94 84 ASP A CA 1
ATOM 680 C C . ASP A 1 84 ? -5.713 5.863 -5.675 1.00 80.94 84 ASP A C 1
ATOM 682 O O . ASP A 1 84 ? -6.625 6.290 -4.964 1.00 80.94 84 ASP A O 1
ATOM 686 N N . LEU A 1 85 ? -4.651 5.257 -5.137 1.00 78.19 85 LEU A N 1
ATOM 687 C CA . LEU A 1 85 ? -4.509 5.043 -3.696 1.00 78.19 85 LEU A CA 1
ATOM 688 C C . LEU A 1 85 ? -4.357 6.345 -2.906 1.00 78.19 85 LEU A C 1
ATOM 690 O O . LEU A 1 85 ? -4.903 6.455 -1.803 1.00 78.19 85 LEU A O 1
ATOM 694 N N . ALA A 1 86 ? -3.608 7.315 -3.431 1.00 76.19 86 ALA A N 1
ATOM 695 C CA . ALA A 1 86 ? -3.424 8.610 -2.789 1.00 76.19 86 ALA A CA 1
ATOM 696 C C . ALA A 1 86 ? -4.744 9.392 -2.725 1.00 76.19 86 ALA A C 1
ATOM 698 O O . ALA A 1 86 ? -5.088 9.882 -1.647 1.00 76.19 86 ALA A O 1
ATOM 699 N N . ASP A 1 87 ? -5.499 9.424 -3.825 1.00 77.69 87 ASP A N 1
ATOM 700 C CA . ASP A 1 87 ? -6.807 10.081 -3.921 1.00 77.69 87 ASP A CA 1
ATOM 701 C C . ASP A 1 87 ? -7.825 9.445 -2.959 1.00 77.69 87 ASP A C 1
ATOM 703 O O . ASP A 1 87 ? -8.403 10.119 -2.103 1.00 77.69 87 ASP A O 1
ATOM 707 N N . ARG A 1 88 ? -7.937 8.108 -2.965 1.00 74.38 88 ARG A N 1
ATOM 708 C CA . ARG A 1 88 ? -8.810 7.380 -2.026 1.00 74.38 88 ARG A CA 1
ATOM 709 C C . ARG A 1 88 ? -8.403 7.571 -0.569 1.00 74.38 88 ARG A C 1
ATOM 711 O O . ARG A 1 88 ? -9.263 7.638 0.311 1.00 74.38 88 ARG A O 1
ATOM 718 N N . SER A 1 89 ? -7.101 7.639 -0.284 1.00 70.19 89 SER A N 1
ATOM 719 C CA . SER A 1 89 ? -6.592 7.893 1.067 1.00 70.19 89 SER A CA 1
ATOM 720 C C . SER A 1 89 ? -6.969 9.291 1.556 1.00 70.19 89 SER A C 1
ATOM 722 O O . SER A 1 89 ? -7.364 9.436 2.717 1.00 70.19 89 SER A O 1
ATOM 724 N N . GLU A 1 90 ? -6.884 10.297 0.687 1.00 71.00 90 GLU A N 1
ATOM 725 C CA . GLU A 1 90 ? -7.276 11.673 0.988 1.00 71.00 90 GLU A CA 1
ATOM 726 C C . GLU A 1 90 ? -8.791 11.793 1.175 1.00 71.00 90 GLU A C 1
ATOM 728 O O . GLU A 1 90 ? -9.237 12.291 2.210 1.00 71.00 90 GLU A O 1
ATOM 733 N N . ALA A 1 91 ? -9.584 11.201 0.278 1.00 68.19 91 ALA A N 1
ATOM 734 C CA . ALA A 1 91 ? -11.037 11.137 0.399 1.00 68.19 91 ALA A CA 1
ATOM 735 C C . ALA A 1 91 ? -11.484 10.432 1.696 1.00 68.19 91 ALA A C 1
ATOM 737 O O . ALA A 1 91 ? -12.380 10.904 2.402 1.00 68.19 91 ALA A O 1
ATOM 738 N N . ALA A 1 92 ? -10.829 9.329 2.076 1.00 66.25 92 ALA A N 1
ATOM 739 C CA . ALA A 1 92 ? -11.107 8.628 3.329 1.00 66.25 92 ALA A CA 1
ATOM 740 C C . ALA A 1 92 ? -10.695 9.445 4.569 1.00 66.25 92 ALA A C 1
ATOM 742 O O . ALA A 1 92 ? -11.375 9.400 5.603 1.00 66.25 92 ALA A O 1
ATOM 743 N N . ALA A 1 93 ? -9.590 10.193 4.495 1.00 65.19 93 ALA A N 1
ATOM 744 C CA . ALA A 1 93 ? -9.150 11.088 5.563 1.00 65.19 93 ALA A CA 1
ATOM 745 C C . ALA A 1 93 ? -10.107 12.280 5.732 1.00 65.19 93 ALA A C 1
ATOM 747 O O . ALA A 1 93 ? -10.465 12.626 6.862 1.00 65.19 93 ALA A O 1
ATOM 748 N N . GLU A 1 94 ? -10.582 12.856 4.630 1.00 63.69 94 GLU A N 1
ATOM 749 C CA . GLU A 1 94 ? -11.560 13.941 4.615 1.00 63.69 94 GLU A CA 1
ATOM 750 C C . GLU A 1 94 ? -12.934 13.478 5.121 1.00 63.69 94 GLU A C 1
ATOM 752 O O . GLU A 1 94 ? -13.513 14.099 6.013 1.00 63.69 94 GLU A O 1
ATOM 757 N N . ALA A 1 95 ? -13.408 12.305 4.692 1.00 61.44 95 ALA A N 1
ATOM 758 C CA . ALA A 1 95 ? -14.642 11.710 5.205 1.00 61.44 95 ALA A CA 1
ATOM 759 C C . ALA A 1 95 ? -14.586 11.464 6.725 1.00 61.44 95 ALA A C 1
ATOM 761 O O . ALA A 1 95 ? -15.582 11.646 7.434 1.00 61.44 95 ALA A O 1
ATOM 762 N N . LYS A 1 96 ? -13.418 11.082 7.263 1.00 60.59 96 LYS A N 1
ATOM 763 C CA . LYS A 1 96 ? -13.202 10.967 8.716 1.00 60.59 96 LYS A CA 1
ATOM 764 C C . LYS A 1 96 ? -13.220 12.328 9.415 1.00 60.59 96 LYS A C 1
ATOM 766 O O . LYS A 1 96 ? -13.748 12.414 10.524 1.00 60.59 96 LYS A O 1
ATOM 771 N N . ARG A 1 97 ? -12.684 13.383 8.792 1.00 60.75 97 ARG A N 1
ATOM 772 C CA . ARG A 1 97 ? -12.723 14.758 9.322 1.00 60.75 97 ARG A CA 1
ATOM 773 C C . ARG A 1 97 ? -14.150 15.298 9.385 1.00 60.75 97 ARG A C 1
ATOM 775 O O . ARG A 1 97 ? -14.588 15.685 10.464 1.00 60.75 97 ARG A O 1
ATOM 782 N N . VAL A 1 98 ? -14.911 15.178 8.300 1.00 59.31 98 VAL A N 1
ATOM 783 C CA . VAL A 1 98 ? -16.312 15.628 8.221 1.00 59.31 98 VAL A CA 1
ATOM 784 C C . VAL A 1 98 ? -17.203 14.916 9.248 1.00 59.31 98 VAL A C 1
ATOM 786 O O . VAL A 1 98 ? -18.016 15.556 9.916 1.00 59.31 98 VAL A O 1
ATOM 789 N N . LYS A 1 99 ? -17.026 13.601 9.449 1.00 59.03 99 LYS A N 1
ATOM 790 C CA . LYS A 1 99 ? -17.750 12.847 10.495 1.00 59.03 99 LYS A CA 1
ATOM 791 C C . LYS A 1 99 ? -17.408 13.330 11.907 1.00 59.03 99 LYS A C 1
ATOM 793 O O . LYS A 1 99 ? -18.281 13.371 12.770 1.00 59.03 99 LYS A O 1
ATOM 798 N N . LYS A 1 100 ? -16.147 13.698 12.148 1.00 58.34 100 LYS A N 1
ATOM 799 C CA . LYS A 1 100 ? -15.678 14.184 13.451 1.00 58.34 100 LYS A CA 1
ATOM 800 C C . LYS A 1 100 ? -16.129 15.622 13.730 1.00 58.34 100 LYS A C 1
ATOM 802 O O . LYS A 1 100 ? -16.387 15.943 14.885 1.00 58.34 100 LYS A O 1
ATOM 807 N N . GLU A 1 101 ? -16.261 16.460 12.702 1.00 57.47 101 GLU A N 1
ATOM 808 C CA . GLU A 1 101 ? -16.804 17.819 12.827 1.00 57.47 101 GLU A CA 1
ATOM 809 C C . GLU A 1 101 ? -18.320 17.823 13.051 1.00 57.47 101 GLU A C 1
ATOM 811 O O . GLU A 1 101 ? -18.786 18.513 13.954 1.00 57.47 101 GLU A O 1
ATOM 816 N N . LYS A 1 102 ? -19.086 16.970 12.352 1.00 56.16 102 LYS A N 1
ATOM 817 C CA . LYS A 1 102 ? -20.535 16.828 12.601 1.00 56.16 102 LYS A CA 1
ATOM 818 C C . LYS A 1 102 ? -20.888 16.223 13.963 1.00 56.16 102 LYS A C 1
ATOM 820 O O . LYS A 1 102 ? -21.992 16.436 14.443 1.00 56.16 102 LYS A O 1
ATOM 825 N N . ALA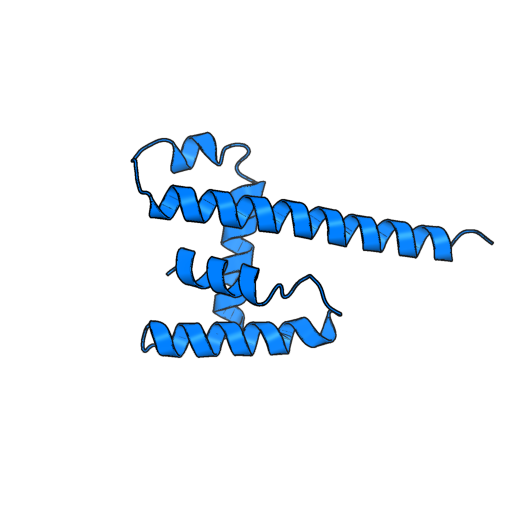 A 1 103 ? -19.968 15.499 14.599 1.00 55.09 103 ALA A N 1
ATOM 826 C CA . ALA A 1 103 ? -20.134 15.007 15.970 1.00 55.09 103 ALA A CA 1
ATOM 827 C C . ALA A 1 103 ? -19.794 16.062 17.044 1.00 55.09 103 ALA A C 1
ATOM 829 O O . ALA A 1 103 ? -19.944 15.792 18.234 1.00 55.09 103 ALA A O 1
ATOM 830 N N . LYS A 1 104 ? -19.290 17.239 16.644 1.00 50.72 104 LYS A N 1
ATOM 831 C CA . LYS A 1 104 ? -18.807 18.292 17.550 1.00 50.72 104 LYS A CA 1
ATOM 832 C C . LYS A 1 104 ? -19.627 19.583 17.515 1.00 50.72 104 LYS A C 1
ATOM 834 O O . LYS A 1 104 ? -19.291 20.508 18.250 1.00 50.72 104 LYS A O 1
ATOM 839 N N . THR A 1 105 ? -20.677 19.652 16.702 1.00 40.62 105 THR A N 1
ATOM 840 C CA . THR A 1 105 ? -21.642 20.759 16.716 1.00 40.62 105 THR A CA 1
ATOM 841 C C . THR A 1 105 ? -22.916 20.291 17.435 1.00 40.62 105 THR A C 1
ATOM 843 O O . THR A 1 105 ? -23.594 19.420 16.888 1.00 40.62 105 THR A O 1
ATOM 846 N N . PRO A 1 106 ? -23.202 20.761 18.667 1.00 51.62 106 PRO A N 1
ATOM 847 C CA . PRO A 1 106 ? -24.523 20.614 19.282 1.00 51.62 106 PRO A CA 1
ATOM 848 C C . PRO A 1 106 ? -25.583 21.467 18.574 1.00 51.62 106 PRO A C 1
ATOM 850 O O . PRO A 1 106 ? -25.204 22.474 17.929 1.00 51.62 106 PRO A O 1
#